Protein AF-A0A7K3HAK7-F1 (afdb_monomer_lite)

Structure (mmCIF, N/CA/C/O backbone):
data_AF-A0A7K3HAK7-F1
#
_entry.id   AF-A0A7K3HAK7-F1
#
loop_
_atom_site.group_PDB
_atom_site.id
_atom_site.type_symbol
_atom_site.label_atom_id
_atom_site.label_alt_id
_atom_site.label_comp_id
_atom_site.label_asym_id
_atom_site.label_entity_id
_atom_site.label_seq_id
_atom_site.pdbx_PDB_ins_code
_atom_site.Cartn_x
_atom_site.Cartn_y
_atom_site.Cartn_z
_atom_site.occupancy
_atom_site.B_iso_or_equiv
_atom_site.auth_seq_id
_atom_site.auth_comp_id
_atom_site.auth_asym_id
_atom_site.auth_atom_id
_atom_site.pdbx_PDB_model_num
ATOM 1 N N . ASN A 1 1 ? 10.013 19.306 18.999 1.00 44.38 1 ASN A N 1
ATOM 2 C CA . ASN A 1 1 ? 10.814 18.940 17.808 1.00 44.38 1 ASN A CA 1
ATOM 3 C C . ASN A 1 1 ? 10.026 18.047 16.825 1.00 44.38 1 ASN A C 1
ATOM 5 O O . ASN A 1 1 ? 10.598 17.125 16.262 1.00 44.38 1 ASN A O 1
ATOM 9 N N . SER A 1 2 ? 8.723 18.288 16.594 1.00 50.16 2 SER A N 1
ATOM 10 C CA . SER A 1 2 ? 7.850 17.329 15.872 1.00 50.16 2 SER A CA 1
ATOM 11 C C . SER A 1 2 ? 7.816 17.479 14.344 1.00 50.16 2 SER A C 1
ATOM 13 O O . SER A 1 2 ? 7.331 16.583 13.661 1.00 50.16 2 SER A O 1
ATOM 15 N N . TYR A 1 3 ? 8.366 18.563 13.786 1.00 51.78 3 TYR A N 1
ATOM 16 C CA . TYR A 1 3 ? 8.348 18.805 12.336 1.00 51.78 3 TYR A CA 1
ATOM 17 C C . TYR A 1 3 ? 9.249 17.847 11.540 1.00 51.78 3 TYR A C 1
ATOM 19 O O . TYR A 1 3 ? 8.938 17.510 10.402 1.00 51.78 3 TYR A O 1
ATOM 27 N N . SER A 1 4 ? 10.330 17.343 12.142 1.00 58.53 4 SER A N 1
ATOM 28 C CA . SER A 1 4 ? 11.290 16.480 11.443 1.00 58.53 4 SER A CA 1
ATOM 29 C C . SER A 1 4 ? 10.734 15.092 11.117 1.00 58.53 4 SER A C 1
ATOM 31 O O . SER A 1 4 ? 11.190 14.473 10.163 1.00 58.53 4 SER A O 1
ATOM 33 N N . ASN A 1 5 ? 9.766 14.587 11.889 1.00 60.50 5 ASN A N 1
ATOM 34 C CA . ASN A 1 5 ? 9.185 13.267 11.631 1.00 60.50 5 ASN A CA 1
ATOM 35 C C . ASN A 1 5 ? 8.115 13.332 10.536 1.00 60.50 5 ASN A C 1
ATOM 37 O O . ASN A 1 5 ? 8.113 12.494 9.644 1.00 60.50 5 ASN A O 1
ATOM 41 N N . ALA A 1 6 ? 7.260 14.360 10.567 1.00 62.50 6 ALA A N 1
ATOM 42 C CA . ALA A 1 6 ? 6.228 14.567 9.552 1.00 62.50 6 ALA A CA 1
ATOM 43 C C . ALA A 1 6 ? 6.825 14.880 8.168 1.00 62.50 6 ALA A C 1
ATOM 45 O O . ALA A 1 6 ? 6.397 14.291 7.183 1.00 62.50 6 ALA A O 1
ATOM 46 N N . GLY A 1 7 ? 7.865 15.724 8.094 1.00 69.31 7 GLY A N 1
ATOM 47 C CA . GLY A 1 7 ? 8.548 16.013 6.825 1.00 69.31 7 GLY A CA 1
ATOM 48 C C . GLY A 1 7 ? 9.179 14.764 6.203 1.00 69.31 7 GLY A C 1
ATOM 49 O O . GLY A 1 7 ? 8.938 14.461 5.043 1.00 69.31 7 GLY A O 1
ATOM 50 N N . ARG A 1 8 ? 9.882 13.956 7.011 1.00 72.31 8 ARG A N 1
ATOM 51 C CA . ARG A 1 8 ? 10.496 12.701 6.542 1.00 72.31 8 ARG A CA 1
ATOM 52 C C . ARG A 1 8 ? 9.482 11.643 6.108 1.00 72.31 8 ARG A C 1
ATOM 54 O O . ARG A 1 8 ? 9.810 10.816 5.265 1.00 72.31 8 ARG A O 1
ATOM 61 N N . LEU A 1 9 ? 8.289 11.637 6.703 1.00 71.81 9 LEU A N 1
ATOM 62 C CA . LEU A 1 9 ? 7.194 10.759 6.287 1.00 71.81 9 LEU A CA 1
ATOM 63 C C . LEU A 1 9 ? 6.630 11.189 4.930 1.00 71.81 9 LEU A C 1
ATOM 65 O O . LEU A 1 9 ? 6.407 10.335 4.079 1.00 71.81 9 LEU A O 1
ATOM 69 N N . GLN A 1 10 ? 6.467 12.495 4.711 1.00 77.81 10 GLN A N 1
ATOM 70 C CA . GLN A 1 10 ? 6.023 13.042 3.430 1.00 77.81 10 GLN A CA 1
ATOM 71 C C . GLN A 1 10 ? 7.025 12.733 2.305 1.00 77.81 10 GLN A C 1
ATOM 73 O O . GLN A 1 10 ? 6.626 12.244 1.254 1.00 77.81 10 GLN A O 1
ATOM 78 N N . ASP A 1 11 ? 8.325 12.938 2.551 1.00 80.12 11 ASP A N 1
ATOM 79 C CA . ASP A 1 11 ? 9.390 12.559 1.613 1.00 80.12 11 ASP A CA 1
ATOM 80 C C . ASP A 1 11 ? 9.375 11.053 1.312 1.00 80.12 11 ASP A C 1
ATOM 82 O O . ASP A 1 11 ? 9.554 10.643 0.168 1.00 80.12 11 ASP A O 1
ATOM 86 N N . ALA A 1 12 ? 9.143 10.210 2.325 1.00 80.06 12 ALA A N 1
ATOM 87 C CA . ALA A 1 12 ? 9.052 8.767 2.126 1.00 80.06 12 ALA A CA 1
ATOM 88 C C . ALA A 1 12 ? 7.847 8.380 1.256 1.00 80.06 12 ALA A C 1
ATOM 90 O O . ALA A 1 12 ? 7.982 7.500 0.408 1.00 80.06 12 ALA A O 1
ATOM 91 N N . LEU A 1 13 ? 6.696 9.030 1.446 1.00 81.94 13 LEU A N 1
ATOM 92 C CA . LEU A 1 13 ? 5.502 8.810 0.629 1.00 81.94 13 LEU A CA 1
ATOM 93 C C . LEU A 1 13 ? 5.753 9.174 -0.838 1.00 81.94 13 LEU A C 1
ATOM 95 O O . LEU A 1 13 ? 5.542 8.321 -1.694 1.00 81.94 13 LEU A O 1
ATOM 99 N N . ASP A 1 14 ? 6.297 10.362 -1.117 1.00 85.19 14 ASP A N 1
ATOM 100 C CA . ASP A 1 14 ? 6.599 10.812 -2.488 1.00 85.19 14 ASP A CA 1
ATOM 101 C C . ASP A 1 14 ? 7.571 9.853 -3.200 1.00 85.19 14 ASP A C 1
ATOM 103 O O . ASP A 1 14 ? 7.400 9.487 -4.368 1.00 85.19 14 ASP A O 1
ATOM 107 N N . LEU A 1 15 ? 8.569 9.362 -2.459 1.00 85.81 15 LEU A N 1
ATOM 108 C CA . LEU A 1 15 ? 9.542 8.398 -2.964 1.00 85.81 15 LEU A CA 1
ATOM 109 C C . LEU A 1 15 ? 8.878 7.050 -3.278 1.00 85.81 15 LEU A C 1
ATOM 111 O O . LEU A 1 15 ? 9.142 6.475 -4.334 1.00 85.81 15 LEU A O 1
ATOM 115 N N . TYR A 1 16 ? 7.986 6.561 -2.412 1.00 83.69 16 TYR A N 1
ATOM 116 C CA . TYR A 1 16 ? 7.221 5.343 -2.680 1.00 83.69 16 TYR A CA 1
ATOM 117 C C . TYR A 1 16 ? 6.245 5.506 -3.852 1.00 83.69 16 TYR A C 1
ATOM 119 O O . TYR A 1 16 ? 6.155 4.587 -4.661 1.00 83.69 16 TYR A O 1
ATOM 127 N N . GLU A 1 17 ? 5.569 6.649 -3.999 1.00 85.38 17 GLU A N 1
ATOM 128 C CA . GLU A 1 17 ? 4.685 6.922 -5.143 1.00 85.38 17 GLU A CA 1
ATOM 129 C C . GLU A 1 17 ? 5.463 6.889 -6.462 1.00 85.38 17 GLU A C 1
ATOM 131 O O . GLU A 1 17 ? 5.045 6.235 -7.419 1.00 85.38 17 GLU A O 1
ATOM 136 N N . ARG A 1 18 ? 6.651 7.505 -6.500 1.00 88.62 18 ARG A N 1
ATOM 137 C CA . ARG A 1 18 ? 7.545 7.418 -7.664 1.00 88.62 18 ARG A CA 1
ATOM 138 C C . ARG A 1 18 ? 7.998 5.998 -7.955 1.00 88.62 18 ARG A C 1
ATOM 140 O O . ARG A 1 18 ? 7.997 5.601 -9.115 1.00 88.62 18 ARG A O 1
ATOM 147 N N . VAL A 1 19 ? 8.395 5.244 -6.932 1.00 87.50 19 VAL A N 1
ATOM 148 C CA . VAL A 1 19 ? 8.824 3.849 -7.103 1.00 87.50 19 VAL A CA 1
ATOM 149 C C . VAL A 1 19 ? 7.677 3.009 -7.655 1.00 87.50 19 VAL A C 1
ATOM 151 O O . VAL A 1 19 ? 7.893 2.254 -8.595 1.00 87.50 19 VAL A O 1
ATOM 154 N N . VAL A 1 20 ? 6.460 3.171 -7.134 1.00 85.56 20 VAL A N 1
ATOM 155 C CA . VAL A 1 20 ? 5.267 2.498 -7.660 1.00 85.56 20 VAL A CA 1
ATOM 156 C C . VAL A 1 20 ? 5.045 2.864 -9.125 1.00 85.56 20 VAL A C 1
ATOM 158 O O . VAL A 1 20 ? 4.946 1.963 -9.950 1.00 85.56 20 VAL A O 1
ATOM 161 N N . ALA A 1 21 ? 5.048 4.153 -9.470 1.00 87.25 21 ALA A N 1
ATOM 162 C CA . ALA A 1 21 ? 4.828 4.602 -10.842 1.00 87.25 21 ALA A CA 1
ATOM 163 C C . ALA A 1 21 ? 5.898 4.076 -11.817 1.00 87.25 21 ALA A C 1
ATOM 165 O O . ALA A 1 21 ? 5.580 3.677 -12.939 1.00 87.25 21 ALA A O 1
ATOM 166 N N . ASP A 1 22 ? 7.166 4.043 -11.399 1.00 89.25 22 ASP A N 1
ATOM 167 C CA . ASP A 1 22 ? 8.248 3.528 -12.239 1.00 89.25 22 ASP A CA 1
ATOM 168 C C . ASP A 1 22 ? 8.157 2.003 -12.389 1.00 89.25 22 ASP A C 1
ATOM 170 O O . ASP A 1 22 ? 8.258 1.485 -13.500 1.00 89.25 22 ASP A O 1
ATOM 174 N N . HIS A 1 23 ? 7.847 1.283 -11.306 1.00 86.81 23 HIS A N 1
ATOM 175 C CA . HIS A 1 23 ? 7.593 -0.157 -11.343 1.00 86.81 23 HIS A CA 1
ATOM 176 C C . HIS A 1 23 ? 6.381 -0.507 -12.220 1.00 86.81 23 HIS A C 1
ATOM 178 O O . HIS A 1 23 ? 6.469 -1.423 -13.035 1.00 86.81 23 HIS A O 1
ATOM 184 N N . GLU A 1 24 ? 5.285 0.250 -12.143 1.00 85.81 24 GLU A N 1
ATOM 185 C CA . GLU A 1 24 ? 4.127 0.086 -13.030 1.00 85.81 24 GLU A CA 1
ATOM 186 C C . GLU A 1 24 ? 4.496 0.274 -14.499 1.00 85.81 24 GLU A C 1
ATOM 188 O O . GLU A 1 24 ? 4.038 -0.480 -15.356 1.00 85.81 24 GLU A O 1
ATOM 193 N N . ARG A 1 25 ? 5.352 1.253 -14.801 1.00 87.62 25 ARG A N 1
ATOM 194 C CA . ARG A 1 25 ? 5.766 1.558 -16.173 1.00 87.62 25 ARG A CA 1
ATOM 195 C C . ARG A 1 25 ? 6.778 0.555 -16.732 1.00 87.62 25 ARG A C 1
ATOM 197 O O . ARG A 1 25 ? 6.768 0.301 -17.934 1.00 87.62 25 ARG A O 1
ATOM 204 N N . VAL A 1 26 ? 7.672 0.033 -15.891 1.00 90.94 26 VAL A N 1
ATOM 205 C CA . VAL A 1 26 ? 8.769 -0.863 -16.296 1.00 90.94 26 VAL A CA 1
ATOM 206 C C . VAL A 1 26 ? 8.350 -2.331 -16.258 1.00 90.94 26 VAL A C 1
ATOM 208 O O . VAL A 1 26 ? 8.642 -3.074 -17.192 1.00 90.94 26 VAL A O 1
ATOM 211 N N . LEU A 1 27 ? 7.689 -2.751 -15.181 1.00 85.44 27 LEU A N 1
ATOM 212 C CA . LEU A 1 27 ? 7.347 -4.148 -14.904 1.00 85.44 27 LEU A CA 1
ATOM 213 C C . LEU A 1 27 ? 5.867 -4.455 -15.164 1.00 85.44 27 LEU A C 1
ATOM 215 O O . LEU A 1 27 ? 5.509 -5.610 -15.385 1.00 85.44 27 LEU A O 1
ATOM 219 N N . GLY A 1 28 ? 5.019 -3.427 -15.150 1.00 83.62 28 GLY A N 1
ATOM 220 C CA . GLY A 1 28 ? 3.571 -3.552 -15.251 1.00 83.62 28 GLY A CA 1
ATOM 221 C C . GLY A 1 28 ? 2.873 -3.467 -13.886 1.00 83.62 28 GLY A C 1
ATOM 222 O O . GLY A 1 28 ? 3.491 -3.725 -12.844 1.00 83.62 28 GLY A O 1
ATOM 223 N N . PRO A 1 29 ? 1.571 -3.130 -13.876 1.00 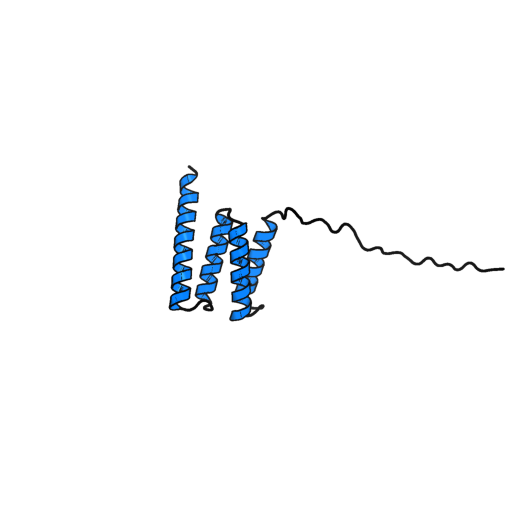76.69 29 PRO A N 1
ATOM 224 C CA . PRO A 1 29 ? 0.774 -3.011 -12.651 1.00 76.69 29 PRO A CA 1
ATOM 225 C C . PRO A 1 29 ? 0.608 -4.345 -11.915 1.00 76.69 29 PRO A C 1
ATOM 227 O O . PRO A 1 29 ? 0.497 -4.368 -10.695 1.00 76.69 29 PRO A O 1
ATOM 230 N N . ASP A 1 30 ? 0.668 -5.454 -12.652 1.00 75.88 30 ASP A N 1
ATOM 231 C CA . ASP A 1 30 ? 0.498 -6.810 -12.132 1.00 75.88 30 ASP A CA 1
ATOM 232 C C . ASP A 1 30 ? 1.799 -7.441 -11.625 1.00 75.88 30 ASP A C 1
ATOM 234 O O . ASP A 1 30 ? 1.801 -8.571 -11.145 1.00 75.88 30 ASP A O 1
ATOM 238 N N . HIS A 1 31 ? 2.942 -6.765 -11.742 1.00 82.19 31 HIS A N 1
ATOM 239 C CA . HIS A 1 31 ? 4.197 -7.381 -11.331 1.00 82.19 31 HIS A CA 1
ATOM 240 C C . HIS A 1 31 ? 4.285 -7.466 -9.795 1.00 82.19 31 HIS A C 1
ATOM 242 O O . HIS A 1 31 ? 4.014 -6.474 -9.112 1.00 82.19 31 HIS A O 1
ATOM 248 N N . PRO A 1 32 ? 4.729 -8.595 -9.210 1.00 77.44 32 PRO A N 1
ATOM 249 C CA . PRO A 1 32 ? 4.799 -8.766 -7.755 1.00 77.44 32 PRO A CA 1
ATOM 250 C C . PRO A 1 32 ? 5.616 -7.675 -7.043 1.00 77.44 32 PRO A C 1
ATOM 252 O O . PRO A 1 32 ? 5.236 -7.233 -5.961 1.00 77.44 32 PRO A O 1
ATOM 255 N N . ASP A 1 33 ? 6.709 -7.193 -7.646 1.00 82.12 33 ASP A N 1
ATOM 256 C CA . ASP A 1 33 ? 7.475 -6.059 -7.103 1.00 82.12 33 ASP A CA 1
ATOM 257 C C . ASP A 1 33 ? 6.692 -4.739 -7.094 1.00 82.12 33 ASP A C 1
ATOM 259 O O . ASP A 1 33 ? 6.832 -3.964 -6.147 1.00 82.12 33 ASP A O 1
ATOM 263 N N . THR A 1 34 ? 5.866 -4.485 -8.112 1.00 85.75 34 THR A N 1
ATOM 264 C CA . THR A 1 34 ? 4.984 -3.311 -8.177 1.00 85.75 34 THR A CA 1
ATOM 265 C C . THR A 1 34 ? 3.953 -3.364 -7.059 1.00 85.75 34 THR A C 1
ATOM 267 O O . THR A 1 34 ? 3.791 -2.410 -6.297 1.00 85.75 34 THR A O 1
ATOM 270 N N . LEU A 1 35 ? 3.310 -4.520 -6.893 1.00 82.06 35 LEU A N 1
ATOM 271 C CA . LEU A 1 35 ? 2.321 -4.721 -5.844 1.00 82.06 35 LEU A CA 1
ATOM 272 C C . LEU A 1 35 ? 2.947 -4.614 -4.439 1.00 82.06 35 LEU A C 1
ATOM 274 O O . LEU A 1 35 ? 2.382 -3.978 -3.547 1.00 82.06 35 LEU A O 1
ATOM 278 N N . ARG A 1 36 ? 4.177 -5.121 -4.254 1.00 81.31 36 ARG A N 1
ATOM 279 C CA . ARG A 1 36 ? 4.951 -4.945 -3.012 1.00 81.31 36 ARG A CA 1
ATOM 280 C C . ARG A 1 36 ? 5.260 -3.472 -2.728 1.00 81.31 36 ARG A C 1
ATOM 282 O O . ARG A 1 36 ? 5.183 -3.049 -1.574 1.00 81.31 36 ARG A O 1
ATOM 289 N N . ALA A 1 37 ? 5.608 -2.689 -3.749 1.00 84.69 37 ALA A N 1
ATOM 290 C CA . ALA A 1 37 ? 5.842 -1.255 -3.595 1.00 84.69 37 ALA A CA 1
ATOM 291 C C . ALA A 1 37 ? 4.562 -0.523 -3.157 1.00 84.69 37 ALA A C 1
ATOM 293 O O . ALA A 1 37 ? 4.603 0.252 -2.200 1.00 84.69 37 ALA A O 1
ATOM 294 N N . ARG A 1 38 ? 3.412 -0.845 -3.768 1.00 84.38 38 ARG A N 1
ATOM 295 C CA . ARG A 1 38 ? 2.107 -0.292 -3.371 1.00 84.38 38 ARG A CA 1
ATOM 296 C C . ARG A 1 38 ? 1.733 -0.674 -1.937 1.00 84.38 38 ARG A C 1
ATOM 298 O O . ARG A 1 38 ? 1.287 0.170 -1.167 1.00 84.38 38 ARG A O 1
ATOM 305 N N . HIS A 1 39 ? 1.991 -1.914 -1.525 1.00 82.12 39 HIS A N 1
ATOM 306 C CA . HIS A 1 39 ? 1.773 -2.335 -0.141 1.00 82.12 39 HIS A CA 1
ATOM 307 C C . HIS A 1 39 ? 2.596 -1.504 0.864 1.00 82.12 39 HIS A C 1
ATOM 309 O O . HIS A 1 39 ? 2.079 -1.062 1.891 1.00 82.12 39 HIS A O 1
ATOM 315 N N . ASN A 1 40 ? 3.869 -1.239 0.560 1.00 83.00 40 ASN A N 1
ATOM 316 C CA . ASN A 1 40 ? 4.727 -0.411 1.413 1.00 83.00 40 ASN A CA 1
ATOM 317 C C . ASN A 1 40 ? 4.250 1.050 1.491 1.00 83.00 40 ASN A C 1
ATOM 319 O O . ASN A 1 40 ? 4.380 1.681 2.547 1.00 83.00 40 ASN A O 1
ATOM 323 N N . LEU A 1 41 ? 3.662 1.573 0.410 1.00 84.50 41 LEU A N 1
ATOM 324 C CA . LEU A 1 41 ? 3.015 2.885 0.399 1.00 84.50 41 LEU A CA 1
ATOM 325 C C . LEU A 1 41 ? 1.829 2.920 1.383 1.00 84.50 41 LEU A C 1
ATOM 327 O O . LEU A 1 41 ? 1.784 3.802 2.241 1.00 84.50 41 LEU A O 1
ATOM 331 N N . ALA A 1 42 ? 0.935 1.921 1.351 1.00 83.44 42 ALA A N 1
ATOM 332 C CA . ALA A 1 42 ? -0.194 1.826 2.291 1.00 83.44 42 ALA A CA 1
ATOM 333 C C . ALA A 1 42 ? 0.268 1.812 3.758 1.00 83.44 42 ALA A C 1
ATOM 335 O O . ALA A 1 42 ? -0.254 2.545 4.601 1.00 83.44 42 ALA A O 1
ATOM 336 N N . VAL A 1 43 ? 1.299 1.020 4.073 1.00 79.50 43 VAL A N 1
ATOM 337 C CA . VAL A 1 43 ? 1.872 0.964 5.430 1.00 79.50 43 VAL A CA 1
ATOM 338 C C . VAL A 1 43 ? 2.432 2.328 5.851 1.00 79.50 43 VAL A C 1
ATOM 340 O O . VAL A 1 43 ? 2.289 2.731 7.009 1.00 79.50 43 VAL A O 1
ATOM 343 N N . SER A 1 44 ? 3.041 3.063 4.922 1.00 83.56 44 SER A N 1
ATOM 344 C CA . SER A 1 44 ? 3.590 4.400 5.176 1.00 83.56 44 SER A CA 1
ATOM 345 C C . SER A 1 44 ? 2.492 5.439 5.432 1.00 83.56 44 SER A C 1
ATOM 347 O O . SER A 1 44 ? 2.640 6.264 6.339 1.00 83.56 44 SER A O 1
ATOM 349 N N . TYR A 1 45 ? 1.356 5.358 4.729 1.00 81.94 45 TYR A N 1
ATOM 350 C CA . TYR A 1 45 ? 0.179 6.186 5.021 1.00 81.94 45 TYR A CA 1
ATOM 351 C C . TYR A 1 45 ? -0.378 5.908 6.417 1.00 81.94 45 TYR A C 1
ATOM 353 O O . TYR A 1 45 ? -0.634 6.848 7.173 1.00 81.94 45 TYR A O 1
ATOM 361 N N . SER A 1 46 ? -0.466 4.631 6.803 1.00 76.44 46 SER A N 1
ATOM 362 C CA . SER A 1 46 ? -0.946 4.230 8.128 1.00 76.44 46 SER A CA 1
ATOM 363 C C . SER A 1 46 ? -0.044 4.789 9.239 1.00 76.44 46 SER A C 1
ATOM 365 O O . SER A 1 46 ? -0.518 5.413 10.188 1.00 76.44 46 SER A O 1
ATOM 367 N N . LYS A 1 47 ? 1.283 4.709 9.057 1.00 77.06 47 LYS A N 1
ATOM 368 C CA . LYS A 1 47 ? 2.275 5.315 9.969 1.00 77.06 47 LYS A CA 1
ATOM 369 C C . LYS A 1 47 ? 2.218 6.839 10.028 1.00 77.06 47 LYS A C 1
ATOM 371 O O . LYS A 1 47 ? 2.600 7.422 11.040 1.00 77.06 47 LYS A O 1
ATOM 376 N N . SER A 1 48 ? 1.755 7.476 8.959 1.00 76.62 48 SER A N 1
ATOM 377 C CA . SER A 1 48 ? 1.575 8.929 8.889 1.00 76.62 48 SER A CA 1
ATOM 378 C C . SER A 1 48 ? 0.263 9.397 9.527 1.00 76.62 48 SER A C 1
ATOM 380 O O . SER A 1 48 ? -0.022 10.590 9.523 1.00 76.62 48 SER A O 1
ATOM 382 N N . GLY A 1 49 ? -0.542 8.475 10.070 1.00 77.56 49 GLY A N 1
ATOM 383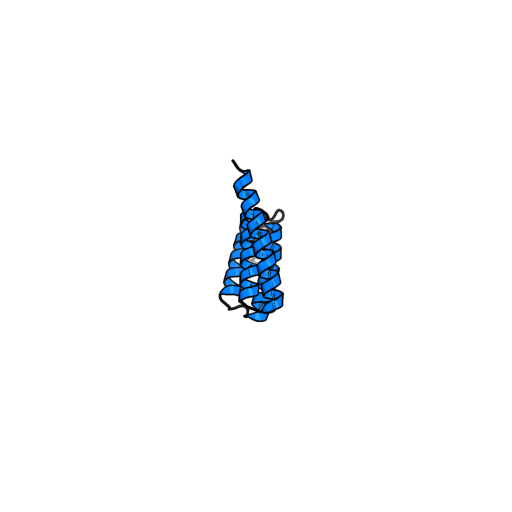 C CA . GLY A 1 49 ? -1.857 8.766 10.642 1.00 77.56 49 GLY A CA 1
ATOM 384 C C . GLY A 1 49 ? -2.956 8.964 9.594 1.00 77.56 49 GLY A C 1
ATOM 385 O O . GLY A 1 49 ? -4.098 9.237 9.954 1.00 77.56 49 GLY A O 1
ATOM 386 N N . ARG A 1 50 ? -2.649 8.787 8.300 1.00 77.94 50 ARG A N 1
ATOM 387 C CA . ARG A 1 50 ? -3.626 8.811 7.203 1.00 77.94 50 ARG A CA 1
ATOM 388 C C . ARG A 1 50 ? -4.243 7.426 7.033 1.00 77.94 50 ARG A C 1
ATOM 390 O O . ARG A 1 50 ? -4.022 6.739 6.040 1.00 77.94 50 ARG A O 1
ATOM 397 N N . LEU A 1 51 ? -4.980 6.997 8.055 1.00 77.94 51 LEU A N 1
ATOM 398 C CA . LEU A 1 51 ? -5.534 5.646 8.125 1.00 77.94 51 LEU A CA 1
ATOM 399 C C . LEU A 1 51 ? -6.548 5.366 7.006 1.00 77.94 51 LEU A C 1
ATOM 401 O O . LEU A 1 51 ? -6.544 4.262 6.480 1.00 77.94 51 LEU A O 1
ATOM 405 N N . GLN A 1 52 ? -7.363 6.351 6.605 1.00 78.94 52 GLN A N 1
ATOM 406 C CA . GLN A 1 52 ? -8.325 6.198 5.502 1.00 78.94 52 GLN A CA 1
ATOM 407 C C . GLN A 1 52 ? -7.635 5.973 4.152 1.00 78.94 52 GLN A C 1
ATOM 409 O O . GLN A 1 52 ? -7.963 5.009 3.470 1.00 78.94 52 GLN A O 1
ATOM 414 N N . ASP A 1 53 ? -6.643 6.797 3.800 1.00 80.12 53 ASP A N 1
ATOM 415 C CA . ASP A 1 53 ? -5.864 6.615 2.566 1.00 80.12 53 ASP A CA 1
ATOM 416 C C . ASP A 1 53 ? -5.115 5.274 2.557 1.00 80.12 53 ASP A C 1
ATOM 418 O O . ASP A 1 53 ? -5.048 4.594 1.537 1.00 80.12 53 ASP A O 1
ATOM 422 N N . ALA A 1 54 ? -4.581 4.861 3.711 1.00 81.62 54 ALA A N 1
ATOM 423 C CA . ALA A 1 54 ? -3.943 3.557 3.855 1.00 81.62 54 ALA A CA 1
ATOM 424 C C . ALA A 1 54 ? -4.918 2.398 3.613 1.00 81.62 54 ALA A C 1
ATOM 426 O O . ALA A 1 54 ? -4.521 1.387 3.036 1.00 81.62 54 ALA A O 1
ATOM 427 N N . LEU A 1 55 ? -6.165 2.538 4.070 1.00 81.88 55 LEU A N 1
ATOM 428 C CA . LEU A 1 55 ? -7.218 1.534 3.935 1.00 81.88 55 LEU A CA 1
ATOM 429 C C . LEU A 1 55 ? -7.631 1.361 2.473 1.00 81.88 55 LEU A C 1
ATOM 431 O O . LEU A 1 55 ? -7.590 0.238 1.978 1.00 81.88 55 LEU A O 1
ATOM 435 N N . ASP A 1 56 ? -7.932 2.467 1.788 1.00 83.75 56 ASP A N 1
ATOM 436 C CA . ASP A 1 56 ? -8.326 2.467 0.373 1.00 83.75 56 ASP A CA 1
ATOM 437 C C . ASP A 1 56 ? -7.222 1.846 -0.497 1.00 83.75 56 ASP A C 1
ATOM 439 O O . ASP A 1 56 ? -7.459 0.934 -1.292 1.00 83.75 56 ASP A O 1
ATOM 443 N N . LEU A 1 57 ? -5.965 2.235 -0.246 1.00 82.56 57 LEU A N 1
ATOM 444 C CA . LEU A 1 57 ? -4.826 1.678 -0.968 1.00 82.56 57 LEU A CA 1
ATOM 445 C C . LEU A 1 57 ? -4.601 0.191 -0.646 1.00 82.56 57 LEU A C 1
ATOM 447 O O . LEU A 1 57 ? -4.266 -0.583 -1.539 1.00 82.56 57 LEU A O 1
ATOM 451 N N . CYS A 1 58 ? -4.793 -0.239 0.608 1.00 82.19 58 CYS A N 1
ATOM 452 C CA . CYS A 1 58 ? -4.728 -1.659 0.968 1.00 82.19 58 CYS A CA 1
ATOM 453 C C . CYS A 1 58 ? -5.816 -2.481 0.267 1.00 82.19 58 CYS A C 1
ATOM 455 O O . CYS A 1 58 ? -5.527 -3.596 -0.162 1.00 82.19 58 CYS A O 1
ATOM 457 N N . GLU A 1 59 ? -7.037 -1.955 0.139 1.00 84.56 59 GLU A N 1
ATOM 458 C CA . GLU A 1 59 ? -8.142 -2.619 -0.564 1.00 84.56 59 GLU A CA 1
ATOM 459 C C . GLU A 1 59 ? -7.834 -2.804 -2.052 1.00 84.56 59 GLU A C 1
ATOM 461 O O . GLU A 1 59 ? -7.985 -3.910 -2.578 1.00 84.56 59 GLU A O 1
ATOM 466 N N . GLN A 1 60 ? -7.318 -1.766 -2.714 1.00 83.62 60 GLN A N 1
ATOM 467 C CA . GLN A 1 60 ? -6.902 -1.852 -4.117 1.00 83.62 60 GLN A CA 1
ATOM 468 C C . GLN A 1 60 ? -5.762 -2.861 -4.310 1.00 83.62 60 GLN A C 1
ATOM 470 O O . GLN A 1 60 ? -5.842 -3.746 -5.163 1.00 83.62 60 GLN A O 1
ATOM 475 N N . VAL A 1 61 ? -4.723 -2.782 -3.471 1.00 81.56 61 VAL A N 1
ATOM 476 C CA . VAL A 1 61 ? -3.577 -3.702 -3.510 1.00 81.56 61 VAL A CA 1
ATOM 477 C C . VAL A 1 61 ? -4.027 -5.140 -3.280 1.00 81.56 61 VAL A C 1
ATOM 479 O O . VAL A 1 61 ? -3.568 -6.036 -3.981 1.00 81.56 61 VAL A O 1
ATOM 482 N N . LEU A 1 62 ? -4.945 -5.377 -2.343 1.00 82.94 62 LEU A N 1
ATOM 483 C CA . LEU A 1 62 ? -5.499 -6.703 -2.101 1.00 82.94 62 LEU A CA 1
ATOM 484 C C . LEU A 1 62 ? -6.190 -7.263 -3.350 1.00 82.94 62 LEU A C 1
ATOM 486 O O . LEU A 1 62 ? -5.909 -8.397 -3.733 1.00 82.94 62 LEU A O 1
ATOM 490 N N . ALA A 1 63 ? -7.064 -6.477 -3.981 1.00 84.88 63 ALA A N 1
ATOM 491 C CA . ALA A 1 63 ? -7.799 -6.905 -5.167 1.00 84.88 63 ALA A CA 1
ATOM 492 C C . ALA A 1 63 ? -6.855 -7.270 -6.325 1.00 84.88 63 ALA A C 1
ATOM 494 O O . ALA A 1 63 ? -7.045 -8.296 -6.983 1.00 84.88 63 ALA A O 1
ATOM 495 N N . ASP A 1 64 ? -5.798 -6.482 -6.534 1.00 81.56 64 ASP A N 1
ATOM 496 C CA . ASP A 1 64 ? -4.772 -6.791 -7.532 1.00 81.56 64 ASP A CA 1
ATOM 497 C C . ASP A 1 64 ? -3.963 -8.042 -7.157 1.00 81.56 64 ASP A C 1
ATOM 499 O O . ASP A 1 64 ? -3.766 -8.924 -7.992 1.00 81.56 64 ASP A O 1
ATOM 503 N N . HIS A 1 65 ? -3.549 -8.184 -5.894 1.00 80.38 65 HIS A N 1
ATOM 504 C CA . HIS A 1 65 ? -2.855 -9.379 -5.406 1.00 80.38 65 HIS A CA 1
ATOM 505 C C . HIS A 1 65 ? -3.696 -10.654 -5.579 1.00 80.38 65 HIS A C 1
ATOM 507 O O . HIS A 1 65 ? -3.168 -11.673 -6.028 1.00 80.38 65 HIS A O 1
ATOM 513 N N . GLU A 1 66 ? -4.995 -10.606 -5.273 1.00 84.25 66 GLU A N 1
ATOM 514 C CA . GLU A 1 66 ? -5.918 -11.728 -5.480 1.00 84.25 66 GLU A CA 1
ATOM 515 C C . GLU A 1 66 ? -6.055 -12.093 -6.958 1.00 84.25 66 GLU A C 1
ATOM 517 O O . GLU A 1 66 ? -6.048 -13.277 -7.293 1.00 84.25 66 GLU A O 1
ATOM 522 N N . ARG A 1 67 ? -6.132 -11.098 -7.849 1.00 82.44 67 ARG A N 1
ATOM 523 C CA . ARG A 1 67 ? -6.250 -11.322 -9.296 1.00 82.44 67 ARG A CA 1
ATOM 524 C C . ARG A 1 67 ? -4.971 -11.890 -9.915 1.00 82.44 67 ARG A C 1
ATOM 526 O O . ARG A 1 67 ? -5.056 -12.733 -10.803 1.00 82.44 67 ARG A O 1
ATOM 533 N N . VAL A 1 68 ? -3.806 -11.414 -9.479 1.00 81.31 68 VAL A N 1
ATOM 534 C CA . VAL A 1 68 ? -2.503 -11.756 -10.073 1.00 81.31 68 VAL A CA 1
ATOM 535 C C . VAL A 1 68 ? -1.915 -13.025 -9.470 1.00 81.31 68 VAL A C 1
ATOM 537 O O . VAL A 1 68 ? -1.480 -13.917 -10.195 1.00 81.31 68 VAL A O 1
ATOM 540 N N . LEU A 1 69 ? -1.844 -13.084 -8.141 1.00 78.00 69 LEU A N 1
ATOM 541 C CA . LEU A 1 69 ? -1.130 -14.130 -7.408 1.00 78.00 69 LEU A CA 1
ATOM 542 C C . LEU A 1 69 ? -2.076 -15.192 -6.838 1.00 78.00 69 LEU A C 1
ATOM 544 O O . LEU A 1 69 ? -1.630 -16.281 -6.478 1.00 78.00 69 LEU A O 1
ATOM 548 N N . GLY A 1 70 ? -3.368 -14.877 -6.753 1.00 82.19 70 GLY A N 1
ATOM 549 C CA . GLY A 1 70 ? -4.382 -15.721 -6.140 1.00 82.19 70 GLY A CA 1
ATOM 550 C C . GLY A 1 70 ? -4.624 -15.412 -4.654 1.00 82.19 70 GLY A C 1
ATOM 551 O O . GLY A 1 70 ? -3.809 -14.756 -3.990 1.00 82.19 70 GLY A O 1
ATOM 552 N N . PRO A 1 71 ? -5.749 -15.901 -4.103 1.00 80.38 71 PRO A N 1
ATOM 553 C CA . PRO A 1 71 ? -6.162 -15.641 -2.721 1.00 80.38 71 PRO A CA 1
ATOM 554 C C . PRO A 1 71 ? -5.263 -16.305 -1.665 1.00 80.38 71 PRO A C 1
ATOM 556 O O . PRO A 1 71 ? -5.132 -15.775 -0.563 1.00 80.38 71 PRO A O 1
ATOM 559 N N . ASP A 1 72 ? -4.618 -17.425 -2.002 1.00 82.06 72 ASP A N 1
ATOM 560 C CA . ASP A 1 72 ? -3.745 -18.195 -1.101 1.00 82.06 72 ASP A CA 1
ATOM 561 C C . ASP A 1 72 ? -2.279 -17.738 -1.119 1.00 82.06 72 ASP A C 1
ATOM 563 O O . ASP A 1 72 ? -1.440 -18.272 -0.390 1.00 82.06 72 ASP A O 1
ATOM 567 N N . HIS A 1 73 ? -1.933 -16.747 -1.944 1.00 79.12 73 HIS A N 1
ATOM 568 C CA . HIS A 1 73 ? -0.556 -16.280 -2.008 1.00 79.12 73 HIS A CA 1
ATOM 569 C C . HIS A 1 73 ? -0.159 -15.588 -0.688 1.00 79.12 73 HIS A C 1
ATOM 571 O O . HIS A 1 73 ? -0.911 -14.747 -0.186 1.00 79.12 73 HIS A O 1
ATOM 577 N N . PRO A 1 74 ? 1.043 -15.841 -0.133 1.00 78.44 74 PRO A N 1
ATOM 578 C CA . PRO A 1 74 ? 1.474 -15.263 1.146 1.00 78.44 74 PRO A CA 1
ATOM 579 C C . PRO A 1 74 ? 1.409 -13.731 1.177 1.00 78.44 74 PRO A C 1
ATOM 581 O O . PRO A 1 74 ? 1.078 -13.141 2.203 1.00 78.44 74 PRO A O 1
ATOM 584 N N . HIS A 1 75 ? 1.676 -13.070 0.048 1.00 71.56 75 HIS A N 1
ATOM 585 C CA . HIS A 1 75 ? 1.529 -11.615 -0.052 1.00 71.56 75 HIS A CA 1
ATOM 586 C C . HIS A 1 75 ? 0.074 -11.138 0.022 1.00 71.56 75 HIS A C 1
ATOM 588 O O . HIS A 1 75 ? -0.190 -10.119 0.655 1.00 71.56 75 HIS A O 1
ATOM 594 N N . THR A 1 76 ? -0.866 -11.882 -0.561 1.00 80.62 76 THR A N 1
ATOM 595 C CA . THR A 1 76 ? -2.299 -11.590 -0.464 1.00 80.62 76 THR A CA 1
ATOM 596 C C . THR A 1 76 ? -2.772 -11.717 0.982 1.00 80.62 76 THR A C 1
ATOM 598 O O . THR A 1 76 ? -3.427 -10.821 1.509 1.00 80.62 76 THR A O 1
ATOM 601 N N . LEU A 1 77 ? -2.358 -12.783 1.672 1.00 83.25 77 LEU A N 1
ATOM 602 C CA . LEU A 1 77 ? -2.666 -12.988 3.090 1.00 83.25 77 LEU A CA 1
ATOM 603 C C . LEU A 1 77 ? -2.082 -11.879 3.978 1.00 83.25 77 LEU A C 1
ATOM 605 O O . LEU A 1 77 ? -2.757 -11.395 4.886 1.00 83.25 77 LEU A O 1
ATOM 609 N N . LEU A 1 78 ? -0.855 -11.431 3.693 1.00 79.69 78 LEU A N 1
ATOM 610 C CA . LEU A 1 78 ? -0.230 -10.316 4.406 1.00 79.69 78 LEU A CA 1
ATOM 611 C C . LEU A 1 78 ? -1.003 -9.004 4.204 1.00 79.69 78 LEU A C 1
ATOM 613 O O . LEU A 1 78 ? -1.233 -8.274 5.169 1.00 79.69 78 LEU A O 1
ATOM 617 N N . ALA A 1 79 ? -1.439 -8.720 2.973 1.00 74.94 79 ALA A N 1
ATOM 618 C CA . ALA A 1 79 ? -2.279 -7.563 2.675 1.00 74.94 79 ALA A CA 1
ATOM 619 C C . ALA A 1 79 ? -3.616 -7.621 3.435 1.00 74.94 79 ALA A C 1
ATOM 621 O O . ALA A 1 79 ? -3.990 -6.628 4.060 1.00 74.94 79 ALA A O 1
ATOM 622 N N . ARG A 1 80 ? -4.278 -8.790 3.501 1.00 81.31 80 ARG A N 1
ATOM 623 C CA . ARG A 1 80 ? -5.495 -8.984 4.321 1.00 81.31 80 ARG A CA 1
ATOM 624 C C . ARG A 1 80 ? -5.250 -8.711 5.796 1.00 81.31 80 ARG A C 1
ATOM 626 O O . ARG A 1 80 ? -6.047 -8.027 6.430 1.00 81.31 80 ARG A O 1
ATOM 633 N N . ASN A 1 81 ? -4.151 -9.229 6.340 1.00 81.31 81 ASN A N 1
ATOM 634 C CA . ASN A 1 81 ? -3.810 -9.035 7.744 1.00 81.31 81 ASN A CA 1
ATOM 635 C C . ASN A 1 81 ? -3.567 -7.553 8.071 1.00 81.31 81 ASN A C 1
ATOM 637 O O . ASN A 1 81 ? -4.059 -7.052 9.079 1.00 81.31 81 ASN A O 1
ATOM 641 N N . ASN A 1 82 ? -2.865 -6.830 7.196 1.00 73.75 82 ASN A N 1
ATOM 642 C CA . ASN A 1 82 ? -2.628 -5.398 7.382 1.00 73.75 82 ASN A CA 1
ATOM 643 C C . ASN A 1 82 ? -3.909 -4.570 7.245 1.00 73.75 82 ASN A C 1
ATOM 645 O O . ASN A 1 82 ? -4.091 -3.617 7.999 1.00 73.75 82 ASN A O 1
ATOM 649 N N . LEU A 1 83 ? -4.816 -4.950 6.345 1.00 77.62 83 LEU A N 1
ATOM 650 C CA . LEU A 1 83 ? -6.127 -4.319 6.206 1.00 77.62 83 LEU A CA 1
ATOM 651 C C . LEU A 1 83 ? -6.992 -4.553 7.453 1.00 77.62 83 LEU A C 1
ATOM 653 O O . LEU A 1 83 ? -7.603 -3.614 7.957 1.00 77.62 83 LEU A O 1
ATOM 657 N N . ALA A 1 84 ? -6.993 -5.772 8.001 1.00 80.38 84 ALA A N 1
ATOM 658 C CA . ALA A 1 84 ? -7.683 -6.089 9.250 1.00 80.38 84 ALA A CA 1
ATOM 659 C C . ALA A 1 84 ? -7.137 -5.267 10.430 1.00 80.38 84 ALA A C 1
ATOM 661 O O . ALA A 1 84 ? -7.917 -4.670 11.167 1.00 80.38 84 ALA A O 1
ATOM 662 N N . LEU A 1 85 ? -5.810 -5.158 10.557 1.00 74.31 85 LEU A N 1
ATOM 663 C CA . LEU A 1 85 ? -5.163 -4.305 11.560 1.00 74.31 85 LEU A CA 1
ATOM 664 C C . LEU A 1 85 ? -5.512 -2.823 11.371 1.00 74.31 85 LEU A C 1
ATOM 666 O O . LEU A 1 85 ? -5.788 -2.125 12.341 1.00 74.31 85 LEU A O 1
ATOM 670 N N . ALA A 1 86 ? -5.527 -2.333 10.130 1.00 70.75 86 ALA A N 1
ATOM 671 C CA . ALA A 1 86 ? -5.897 -0.951 9.841 1.00 70.75 86 ALA A CA 1
ATOM 672 C C . ALA A 1 86 ? -7.370 -0.667 10.184 1.00 70.75 86 ALA A C 1
ATOM 674 O O . ALA A 1 86 ? -7.671 0.397 10.720 1.00 70.75 86 ALA A O 1
ATOM 675 N N . ARG A 1 87 ? -8.279 -1.619 9.928 1.00 71.19 87 ARG A N 1
ATOM 676 C CA . ARG A 1 87 ? -9.699 -1.524 10.310 1.00 71.19 87 ARG A CA 1
ATOM 677 C C . ARG A 1 87 ? -9.933 -1.617 11.814 1.00 71.19 87 ARG A C 1
ATOM 679 O O . ARG A 1 87 ? -10.872 -0.998 12.285 1.00 71.19 87 ARG A O 1
ATOM 686 N N . ASP A 1 88 ? -9.120 -2.369 12.548 1.00 70.81 88 ASP A N 1
ATOM 687 C CA . ASP A 1 88 ? -9.209 -2.441 14.013 1.00 70.81 88 ASP A CA 1
ATOM 688 C C . ASP A 1 88 ? -8.764 -1.121 14.668 1.00 70.81 88 ASP A C 1
ATOM 690 O O . ASP A 1 88 ? -9.385 -0.630 15.608 1.00 70.81 88 ASP A O 1
ATOM 694 N N . VAL A 1 89 ? -7.727 -0.490 14.105 1.00 65.38 89 VAL A N 1
ATOM 695 C CA . VAL A 1 89 ? -7.199 0.800 14.580 1.00 65.38 89 VAL A CA 1
ATOM 696 C C . VAL A 1 89 ? -8.112 1.980 14.232 1.00 65.38 89 VAL A C 1
ATOM 698 O O . VAL A 1 89 ? -8.106 2.980 14.951 1.00 65.38 89 VAL A O 1
ATOM 701 N N . VAL A 1 90 ? -8.893 1.899 13.151 1.00 60.47 90 VAL A N 1
ATOM 702 C CA . VAL A 1 90 ? -9.938 2.885 12.844 1.00 60.47 90 VAL A CA 1
ATOM 703 C C . VAL A 1 90 ? -11.215 2.465 13.575 1.00 60.47 90 VAL A C 1
ATOM 705 O O . VAL A 1 90 ? -11.910 1.579 13.081 1.00 60.47 90 VAL A O 1
ATOM 708 N N . PRO A 1 91 ? -11.586 3.081 14.716 1.00 53.06 91 PRO A N 1
ATOM 709 C CA . PRO A 1 91 ? -12.883 2.810 15.313 1.00 53.06 91 PRO A CA 1
ATOM 710 C C . PRO A 1 91 ? -13.953 3.160 14.281 1.00 53.06 91 PRO A C 1
ATOM 712 O O . PRO A 1 91 ? -14.093 4.321 13.892 1.00 53.06 91 PRO A O 1
ATOM 715 N N . GLN A 1 92 ? -14.674 2.149 13.796 1.00 49.53 92 GLN A N 1
ATOM 716 C CA . GLN A 1 92 ? -15.824 2.379 12.937 1.00 49.53 92 GLN A CA 1
ATOM 717 C C . GLN A 1 92 ? -16.819 3.241 13.721 1.00 49.53 92 GLN A C 1
ATOM 719 O O . GLN A 1 92 ? -17.267 2.799 14.781 1.00 49.53 92 GLN A O 1
ATOM 724 N N . PRO A 1 93 ? -17.206 4.436 13.239 1.00 50.44 93 PRO A N 1
ATOM 725 C CA . PRO A 1 93 ? -18.257 5.199 13.899 1.00 50.44 93 PRO A CA 1
ATOM 726 C C . PRO A 1 93 ? -19.642 4.536 13.789 1.00 50.44 93 PRO A C 1
ATOM 728 O O . PRO A 1 93 ? -20.581 5.051 14.377 1.00 50.44 93 PRO A O 1
ATOM 731 N N . ASP A 1 94 ? -19.779 3.397 13.099 1.00 47.91 94 ASP A N 1
ATOM 732 C CA . ASP A 1 94 ? -21.078 2.762 12.858 1.00 47.91 94 ASP A CA 1
ATOM 733 C C . ASP A 1 94 ? -20.999 1.227 12.749 1.00 47.91 94 ASP A C 1
ATOM 735 O O . ASP A 1 94 ? -21.656 0.593 11.928 1.00 47.91 94 ASP A O 1
ATOM 739 N N . ALA A 1 95 ? -20.246 0.585 13.647 1.00 47.78 95 ALA A N 1
ATOM 740 C CA . ALA A 1 95 ? -20.678 -0.733 14.106 1.00 47.78 95 ALA A CA 1
ATOM 741 C C . ALA A 1 95 ? -21.848 -0.508 15.074 1.00 47.78 95 ALA A C 1
ATOM 743 O O . ALA A 1 95 ? -21.714 -0.647 16.291 1.00 47.78 95 ALA A O 1
ATOM 744 N N . ALA A 1 96 ? -23.001 -0.126 14.515 1.00 45.94 96 ALA A N 1
ATOM 745 C CA . ALA A 1 96 ? -24.272 -0.456 15.118 1.00 45.94 96 ALA A CA 1
ATOM 746 C C . ALA A 1 9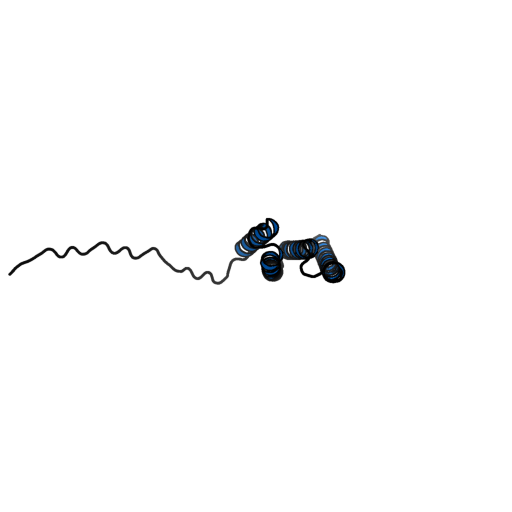6 ? -24.207 -1.953 15.418 1.00 45.94 96 ALA A C 1
ATOM 748 O O . ALA A 1 96 ? -24.158 -2.799 14.524 1.00 45.94 96 ALA A O 1
ATOM 749 N N . THR A 1 97 ? -24.102 -2.262 16.701 1.00 52.84 97 THR A N 1
ATOM 750 C CA . THR A 1 97 ? -24.399 -3.576 17.235 1.00 52.84 97 THR A CA 1
ATOM 751 C C . THR A 1 97 ? -25.630 -4.123 16.508 1.00 52.84 97 THR A C 1
ATOM 753 O O . THR A 1 97 ? -26.671 -3.467 16.523 1.00 52.84 97 THR A O 1
ATOM 756 N N . PRO A 1 98 ? -25.606 -5.320 15.904 1.00 54.22 98 PRO A N 1
ATOM 757 C CA . PRO A 1 98 ? -26.789 -6.145 16.004 1.00 54.22 98 PRO A CA 1
ATOM 758 C C . PRO A 1 98 ? -26.830 -6.595 17.471 1.00 54.22 98 PRO A C 1
ATOM 760 O O . PRO A 1 98 ? -25.947 -7.343 17.906 1.00 54.22 98 PRO A O 1
ATOM 763 N N . PRO A 1 99 ? -27.762 -6.093 18.299 1.00 54.47 99 PRO A N 1
ATOM 764 C CA . PRO A 1 99 ? -27.905 -6.628 19.631 1.00 54.47 99 PRO A CA 1
ATOM 765 C C . PRO A 1 99 ? -28.409 -8.075 19.534 1.00 54.47 99 PRO A C 1
ATOM 767 O O . PRO A 1 99 ? -29.387 -8.367 18.852 1.00 54.47 99 PRO A O 1
ATOM 770 N N . THR A 1 100 ? -27.750 -8.922 20.323 1.00 47.94 100 THR A N 1
ATOM 771 C CA . THR A 1 100 ? -28.349 -10.045 21.052 1.00 47.94 100 THR A CA 1
ATOM 772 C C . THR A 1 100 ? -28.554 -11.353 20.280 1.00 47.94 100 THR A C 1
ATOM 774 O O . THR A 1 100 ? -29.406 -11.490 19.414 1.00 47.94 100 THR A O 1
ATOM 777 N N . THR A 1 101 ? -27.723 -12.325 20.666 1.00 59.84 101 THR A N 1
ATOM 778 C CA . THR A 1 101 ? -28.085 -13.653 21.195 1.00 59.84 101 THR A CA 1
ATOM 779 C C . THR A 1 101 ? -29.369 -14.307 20.647 1.00 59.84 101 THR A C 1
ATOM 781 O O . THR A 1 101 ? -30.443 -13.718 20.740 1.00 59.84 101 THR A O 1
ATOM 784 N N . PRO A 1 102 ? -29.287 -15.556 20.150 1.00 57.31 102 PRO A N 1
ATOM 785 C CA . PRO A 1 102 ? -30.376 -16.229 19.450 1.00 57.31 102 PRO A CA 1
ATOM 786 C C . PRO A 1 102 ? -31.600 -16.408 20.349 1.00 57.31 102 PRO A C 1
ATOM 788 O O . PRO A 1 102 ? -31.474 -16.848 21.494 1.00 57.31 102 PRO A O 1
ATOM 791 N N . ASP A 1 103 ? -32.777 -16.128 19.794 1.00 53.38 103 ASP A N 1
ATOM 792 C CA . ASP A 1 103 ? -34.066 -16.531 20.349 1.00 53.38 103 ASP A CA 1
ATOM 793 C C . ASP A 1 103 ? -34.143 -18.068 20.347 1.00 53.38 103 ASP A C 1
ATOM 795 O O . ASP A 1 103 ? -34.584 -18.715 19.398 1.00 53.38 103 ASP A O 1
ATOM 799 N N . TYR A 1 104 ? -33.582 -18.682 21.389 1.00 55.12 104 TYR A N 1
ATOM 800 C CA . TYR A 1 104 ? -33.843 -20.071 21.724 1.00 55.12 104 TYR A CA 1
ATOM 801 C C . TYR A 1 104 ? -35.121 -20.093 22.559 1.00 55.12 104 TYR A C 1
ATOM 803 O O . TYR A 1 104 ? -35.080 -19.962 23.781 1.00 55.12 104 TYR A O 1
ATOM 811 N N . GLN A 1 105 ? -36.257 -20.242 21.884 1.00 58.56 105 GLN A N 1
ATOM 812 C CA . GLN A 1 105 ? -37.531 -20.589 22.502 1.00 58.56 105 GLN A CA 1
ATOM 813 C C . GLN A 1 105 ? -37.556 -22.120 22.725 1.00 58.56 105 GLN A C 1
ATOM 815 O O . GLN A 1 105 ? -37.707 -22.869 21.756 1.00 58.56 105 GLN A O 1
ATOM 820 N N . PRO A 1 106 ? -37.387 -22.646 23.957 1.00 64.94 106 PRO A N 1
ATOM 821 C CA . PRO A 1 106 ? -37.665 -24.055 24.229 1.00 64.94 106 PRO A CA 1
ATOM 822 C C . PRO A 1 106 ? -39.174 -24.346 24.082 1.00 64.94 106 PRO A C 1
ATOM 824 O O . PRO A 1 106 ? -40.000 -23.434 24.189 1.00 64.94 106 PRO A O 1
ATOM 827 N N . PRO A 1 107 ? -39.555 -25.607 23.811 1.00 56.16 107 PRO A N 1
ATOM 828 C CA . PRO A 1 107 ? -40.880 -25.953 23.310 1.00 56.16 107 PRO A CA 1
ATOM 829 C C . PRO A 1 107 ? -41.955 -25.778 24.385 1.00 56.16 107 PRO A C 1
ATOM 831 O O . PRO A 1 107 ? -41.807 -26.264 25.506 1.00 56.16 107 PRO A O 1
ATOM 834 N N . VAL A 1 108 ? -43.079 -25.150 24.025 1.00 63.41 108 VAL A N 1
ATOM 835 C CA . VAL A 1 108 ? -44.301 -25.232 24.832 1.00 63.41 108 VAL A CA 1
ATOM 836 C C . VAL A 1 108 ? -44.911 -26.621 24.623 1.00 63.41 108 VAL A C 1
ATOM 838 O O . VAL A 1 108 ? -45.662 -26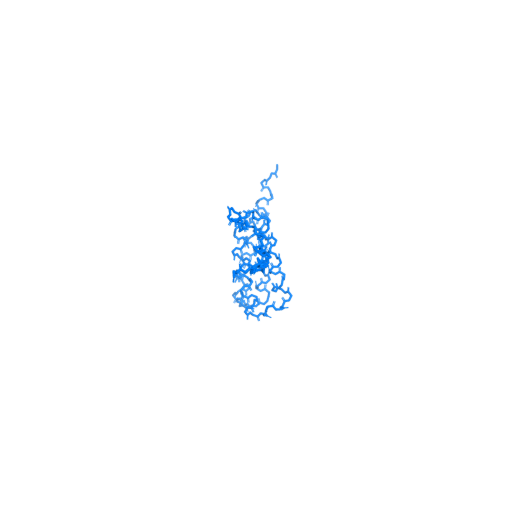.867 23.681 1.00 63.41 108 VAL A O 1
ATOM 841 N N . ASP A 1 109 ? -44.527 -27.574 25.475 1.00 56.53 109 ASP A N 1
ATOM 842 C CA . ASP A 1 109 ? -45.214 -28.862 25.603 1.00 56.53 109 ASP A CA 1
ATOM 843 C C . ASP A 1 109 ? -46.632 -28.566 26.109 1.00 56.53 109 ASP A C 1
ATOM 845 O O . ASP A 1 109 ? -46.870 -28.375 27.296 1.00 56.53 109 ASP A O 1
ATOM 849 N N . THR A 1 110 ? -47.581 -28.438 25.181 1.00 60.91 110 THR A N 1
ATOM 850 C CA . THR A 1 110 ? -49.007 -28.395 25.514 1.00 60.91 110 THR A CA 1
ATOM 851 C C . THR A 1 110 ? -49.533 -29.823 25.457 1.00 60.91 110 THR A C 1
ATOM 853 O O . THR A 1 110 ? -50.286 -30.198 24.561 1.00 60.91 110 THR A O 1
ATOM 856 N N . ARG A 1 111 ? -49.092 -30.661 26.397 1.00 63.44 111 ARG A N 1
ATOM 857 C CA . ARG A 1 111 ? -49.859 -31.842 26.783 1.00 63.44 111 ARG A CA 1
ATOM 858 C C . ARG A 1 111 ? -50.649 -31.516 28.032 1.00 63.44 111 ARG A C 1
ATOM 860 O O . ARG A 1 111 ? -50.191 -31.870 29.101 1.00 63.44 111 ARG A O 1
ATOM 867 N N . GLU A 1 112 ? -51.838 -30.940 27.870 1.00 49.69 112 GLU A N 1
ATOM 868 C CA . GLU A 1 112 ? -52.974 -31.195 28.766 1.00 49.69 112 GLU A CA 1
ATOM 869 C C . GLU A 1 112 ? -54.265 -31.220 27.924 1.00 49.69 112 GLU A C 1
ATOM 871 O O . GLU A 1 112 ? -54.811 -30.199 27.516 1.00 49.69 112 GLU A O 1
ATOM 876 N N . GLN A 1 113 ? -54.697 -32.443 27.589 1.00 49.78 113 GLN A N 1
ATOM 877 C CA . GLN A 1 113 ? -56.115 -32.807 27.420 1.00 49.78 113 GLN A CA 1
ATOM 878 C C . GLN A 1 113 ? -56.789 -32.751 28.821 1.00 49.78 113 GLN A C 1
ATOM 880 O O . GLN A 1 113 ? -56.029 -32.702 29.791 1.00 49.78 113 GLN A O 1
ATOM 885 N N . PRO A 1 114 ? -58.124 -32.880 29.025 1.00 56.50 114 PRO A N 1
ATOM 886 C CA . PRO A 1 114 ? -59.197 -33.266 28.093 1.00 56.50 114 PRO A CA 1
ATOM 887 C C . PRO A 1 114 ? -60.533 -32.488 28.288 1.00 56.50 114 PRO A C 1
ATOM 889 O O . PRO A 1 114 ? -60.650 -31.617 29.149 1.00 56.50 114 PRO A O 1
ATOM 892 N N . LEU A 1 115 ? -61.568 -32.860 27.522 1.00 47.72 115 LEU A N 1
ATOM 893 C CA . LEU A 1 115 ? -62.977 -32.861 27.950 1.00 47.72 115 LEU A CA 1
ATOM 894 C C . LEU A 1 115 ? -63.615 -34.186 27.523 1.00 47.72 115 LEU A C 1
ATOM 896 O O . LEU A 1 115 ? -63.316 -34.621 26.387 1.00 47.72 115 LEU A O 1
#

Secondary structure (DSSP, 8-state):
--HHHHHHHHHHHHHHHHHHHHHHHHT-TT-HHHHHHHHHHHHHHHHTT-HHHHHHHHHHHHHHHHHHH-TTSHHHHHHHHHHHHHHHHS--TT---------------------

pLDDT: mean 73.46, std 12.78, range [44.38, 90.94]

Radius of gyration: 23.69 Å; chains: 1; bounding box: 74×52×45 Å

Foldseek 3Di:
DPPVVLVVLVVVLVVLVVVLVVCCVPVNCLDPVSLVSLLVNLVSCVVSVVLVVSLVSLVVSLVSCC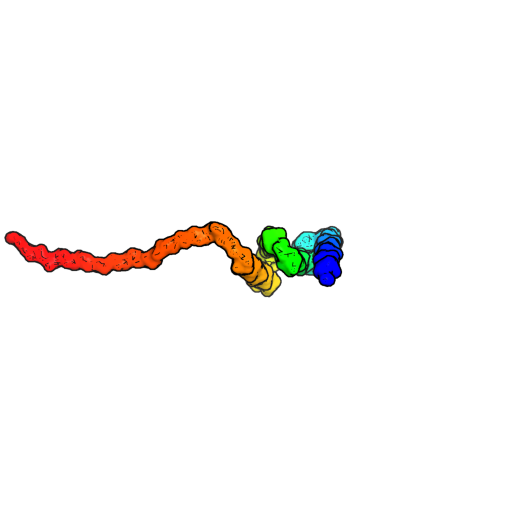VRVNCPDPVNVVS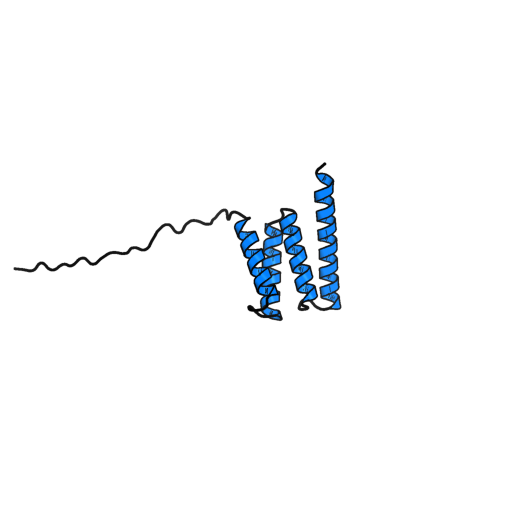VVVNVVSCVVPPDPDPPDPDDDDPPDDDPPPPDDDD

Sequence (115 aa):
NSYSNAGRLQDALDLYERVVADHERVLGPDHPDTLRARHNLAVSYSKSGRLQDALDLCEQVLADHERVLGPDHPHTLLARNNLALARDVVPQPDAATPPTTPDYQPPVDTREQPL